Protein AF-A0A7U7CU21-F1 (afdb_monomer_lite)

Foldseek 3Di:
DDPPDPPDDPVNVVVVVVVVVVVVVVVVVLVVQLVVLVVQLVVLQVVLVVLCVVDPDPVSPVVSVVSNVVSVVSNCVSVVVVPDDDPPDCPQWAWDDCVRCVPVVVVQVVVCVVVVHDRDPTDTDHPPDDDDDDDDDD

Radius of gyration: 27.77 Å; chains: 1; bounding box: 58×38×65 Å

Secondary structure (DSSP, 8-state):
----PPP--HHHHHHHHHHHHHHHHHHHHHHHHHHHHHHHHHHHHHHHHHHHHH---HHHHHHHHHHHHHHHHHHHHHHHHHT------GGG-EEE-TTT-HHHHHHHHHHHHHHTPPPPS-EEE-TT-S--------

Sequence (138 aa):
MTNNLPEISSAYQSKLVSAIVSISVFFLIYLILILASLLMIFLLGYGAIKLLSISLNYFTVFGAAGLLSVGVFVFIFLVKFIFKKTHYSTRHLIEVNRSHQPELFAIIDEIVAEIKVKAPQKVFLSPDVNAIKSRRTL

pLDDT: mean 81.57, std 14.95, range [39.34, 97.38]

Structure (mmCIF, N/CA/C/O backbone):
data_AF-A0A7U7CU21-F1
#
_entry.id   AF-A0A7U7CU21-F1
#
loop_
_atom_site.group_PDB
_atom_site.id
_atom_site.type_symbol
_atom_site.label_atom_id
_atom_site.label_alt_id
_atom_site.label_comp_id
_atom_site.label_asym_id
_atom_site.label_entity_id
_atom_site.label_seq_id
_atom_site.pdbx_PDB_ins_code
_atom_site.Cartn_x
_atom_site.Cartn_y
_atom_site.Cartn_z
_atom_site.occupancy
_atom_site.B_iso_or_equiv
_atom_site.auth_seq_id
_atom_site.auth_comp_id
_atom_site.auth_asym_id
_atom_site.auth_atom_id
_atom_site.pdbx_PDB_model_num
ATOM 1 N N . MET A 1 1 ? -36.414 9.824 29.759 1.00 41.94 1 MET A N 1
ATOM 2 C CA . MET A 1 1 ? -35.540 8.657 29.517 1.00 41.94 1 MET A CA 1
ATOM 3 C C . MET A 1 1 ? -34.114 9.132 29.725 1.00 41.94 1 MET A C 1
ATOM 5 O O . MET A 1 1 ? -33.622 9.886 28.898 1.00 41.94 1 MET A O 1
ATOM 9 N N . THR A 1 2 ? -33.513 8.848 30.880 1.00 47.50 2 THR A N 1
ATOM 10 C CA . THR A 1 2 ? -32.144 9.287 31.174 1.00 47.50 2 THR A CA 1
ATOM 11 C C . THR A 1 2 ? -31.175 8.374 30.428 1.00 47.50 2 THR A C 1
ATOM 13 O O . THR A 1 2 ? -31.249 7.150 30.537 1.00 47.50 2 THR A O 1
ATOM 16 N N . ASN A 1 3 ? -30.315 8.967 29.604 1.00 51.41 3 ASN A N 1
ATOM 17 C CA . ASN A 1 3 ? -29.270 8.262 28.871 1.00 51.41 3 ASN A CA 1
ATOM 18 C C . ASN A 1 3 ? -28.194 7.796 29.865 1.00 51.41 3 ASN A C 1
ATOM 20 O O . ASN A 1 3 ? -27.195 8.473 30.062 1.00 51.41 3 ASN A O 1
ATOM 24 N N . ASN A 1 4 ? -28.412 6.646 30.504 1.00 59.12 4 ASN A N 1
ATOM 25 C CA . ASN A 1 4 ? -27.475 6.021 31.444 1.00 59.12 4 ASN A CA 1
ATOM 26 C C . ASN A 1 4 ? -26.389 5.219 30.697 1.00 59.12 4 ASN A C 1
ATOM 28 O O . ASN A 1 4 ? -26.126 4.061 31.018 1.00 59.12 4 ASN A O 1
ATOM 32 N N . LEU A 1 5 ? -25.810 5.797 29.643 1.00 61.88 5 LEU A N 1
ATOM 33 C CA . LEU A 1 5 ? -24.652 5.207 28.977 1.00 61.88 5 LEU A CA 1
ATOM 34 C C . LEU A 1 5 ? -23.403 5.615 29.773 1.00 61.88 5 LEU A C 1
ATOM 36 O O . LEU A 1 5 ? -23.265 6.801 30.073 1.00 61.88 5 LEU A O 1
ATOM 40 N N . PRO A 1 6 ? -22.511 4.675 30.134 1.00 64.50 6 PRO A N 1
ATOM 41 C CA . PRO A 1 6 ? -21.277 5.014 30.832 1.00 64.50 6 PRO A CA 1
ATOM 42 C C . PRO A 1 6 ? -20.472 6.021 30.003 1.00 64.50 6 PRO A C 1
ATOM 44 O O . PRO A 1 6 ? -20.337 5.860 28.787 1.00 64.50 6 PRO A O 1
ATOM 47 N N . GLU A 1 7 ? -19.956 7.066 30.653 1.00 66.81 7 GLU A N 1
ATOM 48 C CA . GLU A 1 7 ? -19.139 8.073 29.981 1.00 66.81 7 GLU A CA 1
ATOM 49 C C . GLU A 1 7 ? -17.925 7.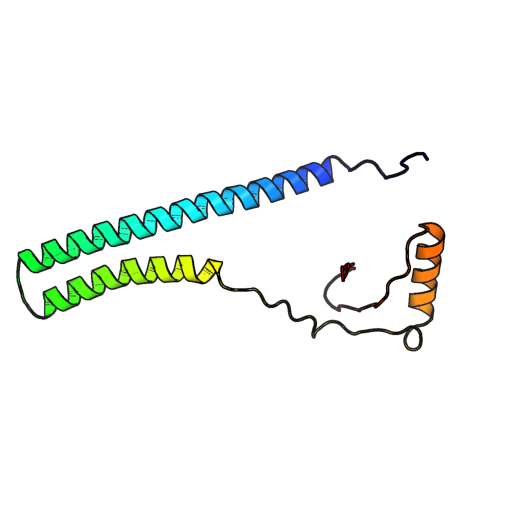413 29.324 1.00 66.81 7 GLU A C 1
ATOM 51 O O . GLU A 1 7 ? -17.213 6.595 29.913 1.00 66.81 7 GLU A O 1
ATOM 56 N N . ILE A 1 8 ? -17.701 7.756 28.059 1.00 68.94 8 ILE A N 1
ATOM 57 C CA . ILE A 1 8 ? -16.594 7.221 27.273 1.00 68.94 8 ILE A CA 1
ATOM 58 C C . ILE A 1 8 ? -15.287 7.700 27.906 1.00 68.94 8 ILE A C 1
ATOM 60 O O . ILE A 1 8 ? -14.941 8.875 27.793 1.00 68.94 8 ILE A O 1
ATOM 64 N N . SER A 1 9 ? -14.561 6.782 28.549 1.00 79.25 9 SER A N 1
ATOM 65 C CA . SER A 1 9 ? -13.258 7.047 29.164 1.00 79.25 9 SER A CA 1
ATOM 66 C C . SER A 1 9 ? -12.331 7.793 28.197 1.00 79.25 9 SER A C 1
ATOM 68 O O . SER A 1 9 ? -12.169 7.400 27.038 1.00 79.25 9 SER A O 1
ATOM 70 N N . SER A 1 10 ? -11.678 8.851 28.677 1.00 75.00 10 SER A N 1
ATOM 71 C CA . SER A 1 10 ? -10.709 9.642 27.904 1.00 75.00 10 SER A CA 1
ATOM 72 C C . SER A 1 10 ? -9.571 8.785 27.332 1.00 75.00 10 SER A C 1
ATOM 74 O O . SER A 1 10 ? -9.096 9.034 26.222 1.00 75.00 10 SER A O 1
ATOM 76 N N . ALA A 1 11 ? -9.194 7.709 28.032 1.00 78.94 11 ALA A N 1
ATOM 77 C CA . ALA A 1 11 ? -8.218 6.734 27.553 1.00 78.94 11 ALA A CA 1
ATOM 78 C C . ALA A 1 11 ? -8.717 5.972 26.312 1.00 78.94 11 ALA A C 1
ATOM 80 O O . ALA A 1 11 ? -7.940 5.715 25.391 1.00 78.94 11 ALA A O 1
ATOM 81 N N . TYR A 1 12 ? -10.012 5.644 26.246 1.00 77.19 12 TYR A N 1
ATOM 82 C CA . TYR A 1 12 ? -10.618 5.011 25.072 1.00 77.19 12 TYR A CA 1
ATOM 83 C C . TYR A 1 12 ? -10.679 5.979 23.883 1.00 77.19 12 TYR A C 1
ATOM 85 O O . TYR A 1 12 ? -10.293 5.612 22.773 1.00 77.19 12 TYR A O 1
ATOM 93 N N . GLN A 1 13 ? -11.083 7.231 24.119 1.00 79.88 13 GLN A N 1
ATOM 94 C CA . GLN A 1 13 ? -11.131 8.263 23.076 1.00 79.88 13 GLN A CA 1
ATOM 95 C C . GLN A 1 13 ? -9.744 8.530 22.472 1.00 79.88 13 GLN A C 1
ATOM 97 O O . GLN A 1 13 ? -9.605 8.583 21.252 1.00 79.88 13 GLN A O 1
ATOM 102 N N . SER A 1 14 ? -8.700 8.607 23.305 1.00 80.06 14 SER A N 1
ATOM 103 C CA . SER A 1 14 ? -7.314 8.777 22.849 1.00 80.06 14 SER A CA 1
ATOM 104 C C . SER A 1 14 ? -6.857 7.635 21.935 1.00 80.06 14 SER A C 1
ATOM 106 O O . SER A 1 14 ? -6.288 7.881 20.868 1.00 80.06 14 SER A O 1
ATOM 108 N N . LYS A 1 15 ? -7.167 6.379 22.291 1.00 85.44 15 LYS A N 1
ATOM 109 C CA . LYS A 1 15 ? -6.855 5.228 21.429 1.00 85.44 15 LYS A CA 1
ATOM 110 C C . LYS A 1 15 ? -7.616 5.272 20.108 1.00 85.44 15 LYS A C 1
ATOM 112 O O . LYS A 1 15 ? -7.034 4.961 19.071 1.00 85.44 15 LYS A O 1
ATOM 117 N N . LEU A 1 16 ? -8.883 5.680 20.133 1.00 86.62 16 LEU A N 1
ATOM 118 C CA . LEU A 1 16 ? -9.705 5.798 18.931 1.00 86.62 16 LEU A CA 1
ATOM 119 C C . LEU A 1 16 ? -9.145 6.859 17.971 1.00 86.62 16 LEU A C 1
ATOM 121 O O . LEU A 1 16 ? -8.972 6.591 16.784 1.00 86.62 16 LEU A O 1
ATOM 125 N N . VAL A 1 17 ? -8.794 8.036 18.497 1.00 89.75 17 VAL A N 1
ATOM 126 C CA . VAL A 1 17 ? -8.172 9.121 17.724 1.00 89.75 17 VAL A CA 1
ATOM 127 C C . VAL A 1 17 ? -6.826 8.676 17.155 1.00 89.75 17 VAL A C 1
ATOM 129 O O . VAL A 1 17 ? -6.582 8.855 15.965 1.00 89.75 17 VAL A O 1
ATOM 132 N N . SER A 1 18 ? -5.980 8.029 17.961 1.00 87.00 18 SER A N 1
ATOM 133 C CA . SER A 1 18 ? -4.686 7.500 17.507 1.00 87.00 18 SER A CA 1
ATOM 134 C C . SER A 1 18 ? -4.839 6.488 16.366 1.00 87.00 18 SER A C 1
ATOM 136 O O . SER A 1 18 ? -4.101 6.539 15.378 1.00 87.00 18 SER A O 1
ATOM 138 N N . ALA A 1 19 ? -5.846 5.614 16.444 1.00 90.94 19 ALA A N 1
ATOM 139 C CA . ALA A 1 19 ? -6.152 4.669 15.376 1.00 90.94 19 ALA A CA 1
ATOM 140 C C . ALA A 1 19 ? -6.589 5.386 14.086 1.00 90.94 19 ALA A C 1
ATOM 142 O O . ALA A 1 19 ? -6.064 5.084 13.016 1.00 90.94 19 ALA A O 1
ATOM 143 N N . ILE A 1 20 ? -7.490 6.370 14.177 1.00 93.00 20 ILE A N 1
ATOM 144 C CA . ILE A 1 20 ? -7.959 7.151 13.018 1.00 93.00 20 ILE A CA 1
ATOM 145 C C . ILE A 1 20 ? -6.806 7.921 12.366 1.00 93.00 20 ILE A C 1
ATOM 147 O O . ILE A 1 20 ? -6.678 7.914 11.140 1.00 93.00 20 ILE A O 1
ATOM 151 N N . VAL A 1 21 ? -5.948 8.556 13.167 1.00 94.31 21 VAL A N 1
ATOM 152 C CA . VAL A 1 21 ? -4.765 9.276 12.676 1.00 94.31 21 VAL A CA 1
ATOM 153 C C . VAL A 1 21 ? -3.819 8.311 11.972 1.00 94.31 21 VAL A C 1
ATOM 155 O O . VAL A 1 21 ? -3.400 8.584 10.852 1.00 94.31 21 VAL A O 1
ATOM 158 N N . SER A 1 22 ? -3.543 7.155 12.576 1.00 92.44 22 SER A N 1
ATOM 159 C CA . SER A 1 22 ? -2.663 6.137 11.992 1.00 92.44 22 SER A CA 1
ATOM 160 C C . SER A 1 22 ? -3.191 5.624 10.649 1.00 92.44 22 SER A C 1
ATOM 162 O O . SER A 1 22 ? -2.438 5.534 9.682 1.00 92.44 22 SER A O 1
ATOM 164 N N . ILE A 1 23 ? -4.498 5.354 10.559 1.00 92.88 23 ILE A N 1
ATOM 165 C CA . ILE A 1 23 ? -5.161 4.947 9.312 1.00 92.88 23 ILE A CA 1
ATOM 166 C C . ILE A 1 23 ? -5.069 6.065 8.264 1.00 92.88 23 ILE A C 1
ATOM 168 O O . ILE A 1 23 ? -4.741 5.808 7.108 1.00 92.88 23 ILE A O 1
ATOM 172 N N . SER A 1 24 ? -5.309 7.314 8.662 1.00 94.12 24 SER A N 1
ATOM 173 C CA . SER A 1 24 ? -5.261 8.470 7.757 1.00 94.12 24 SER A CA 1
ATOM 174 C C . SER A 1 24 ? -3.851 8.711 7.205 1.00 94.12 24 SER A C 1
ATOM 176 O O . SER A 1 24 ? -3.674 8.886 6.000 1.00 94.12 24 SER A O 1
ATOM 178 N N . VAL A 1 25 ? -2.832 8.658 8.068 1.00 95.31 25 VAL A N 1
ATOM 179 C CA . VAL A 1 25 ? -1.418 8.780 7.680 1.00 95.31 25 VAL A CA 1
ATOM 180 C C . VAL A 1 25 ? -1.006 7.635 6.758 1.00 95.31 25 VAL A C 1
ATOM 182 O O . VAL A 1 25 ? -0.317 7.871 5.768 1.00 95.31 25 VAL A O 1
ATOM 185 N N . PHE A 1 26 ? -1.467 6.411 7.027 1.00 92.94 26 PHE A N 1
ATOM 186 C CA . PHE A 1 26 ? -1.224 5.270 6.149 1.00 92.94 26 PHE A CA 1
ATOM 187 C C . PHE A 1 26 ? -1.737 5.529 4.725 1.00 92.94 26 PHE A C 1
ATOM 189 O O . PHE A 1 26 ? -0.986 5.342 3.769 1.00 92.94 26 PHE A O 1
ATOM 196 N N . PHE A 1 27 ? -2.968 6.030 4.570 1.00 92.50 27 PHE A N 1
ATOM 197 C CA . PHE A 1 27 ? -3.510 6.383 3.252 1.00 92.50 27 PHE A CA 1
ATOM 198 C C . PHE A 1 27 ? -2.719 7.499 2.563 1.00 92.50 27 PHE A C 1
ATOM 200 O O . PHE A 1 27 ? -2.489 7.421 1.356 1.00 92.50 27 PHE A O 1
ATOM 207 N N . LEU A 1 28 ? -2.272 8.509 3.313 1.00 95.62 28 LEU A N 1
ATOM 208 C CA . LEU A 1 28 ? -1.464 9.601 2.770 1.00 95.62 28 LEU A CA 1
ATOM 209 C C . LEU A 1 28 ? -0.116 9.097 2.234 1.00 95.62 28 LEU A C 1
ATOM 211 O O . LEU A 1 28 ? 0.238 9.373 1.090 1.00 95.62 28 LEU A O 1
ATOM 215 N N . ILE A 1 29 ? 0.621 8.325 3.038 1.00 95.69 29 ILE A N 1
ATOM 216 C CA . ILE A 1 29 ? 1.901 7.724 2.631 1.00 95.69 29 ILE A CA 1
ATOM 217 C C . ILE A 1 29 ? 1.692 6.814 1.423 1.00 95.69 29 ILE A C 1
ATOM 219 O O . ILE A 1 29 ? 2.478 6.829 0.477 1.00 95.69 29 ILE A O 1
ATOM 223 N N . TYR A 1 30 ? 0.609 6.045 1.426 1.00 94.00 30 TYR A N 1
ATOM 224 C CA . TYR A 1 30 ? 0.281 5.157 0.328 1.00 94.00 30 TYR A CA 1
ATOM 225 C C . TYR A 1 30 ? -0.004 5.918 -0.980 1.00 94.00 30 TYR A C 1
ATOM 227 O O . TYR A 1 30 ? 0.497 5.534 -2.037 1.00 94.00 30 TYR A O 1
ATOM 235 N N . LEU A 1 31 ? -0.726 7.043 -0.922 1.00 94.62 31 LEU A N 1
ATOM 236 C CA . LEU A 1 31 ? -0.922 7.923 -2.077 1.00 94.62 31 LEU A CA 1
ATOM 237 C C . LEU A 1 31 ? 0.416 8.459 -2.610 1.00 94.62 31 LEU A C 1
ATOM 239 O O . LEU A 1 31 ? 0.644 8.452 -3.820 1.00 94.62 31 LEU A O 1
ATOM 243 N N . ILE A 1 32 ? 1.320 8.870 -1.715 1.00 97.19 32 ILE A N 1
ATOM 244 C CA . ILE A 1 32 ? 2.671 9.317 -2.082 1.00 97.19 32 ILE A CA 1
ATOM 245 C C . ILE A 1 32 ? 3.446 8.192 -2.779 1.00 97.19 32 ILE A C 1
ATOM 247 O O . ILE A 1 32 ? 4.080 8.446 -3.800 1.00 97.19 32 ILE A O 1
ATOM 251 N N . LEU A 1 33 ? 3.366 6.949 -2.292 1.00 95.75 33 LEU A N 1
ATOM 252 C CA . LEU A 1 33 ? 4.007 5.791 -2.930 1.00 95.75 33 LEU A CA 1
ATOM 253 C C . LEU A 1 33 ? 3.480 5.544 -4.349 1.00 95.75 33 LEU A C 1
ATOM 255 O O . LEU A 1 33 ? 4.267 5.264 -5.255 1.00 95.75 33 LEU A 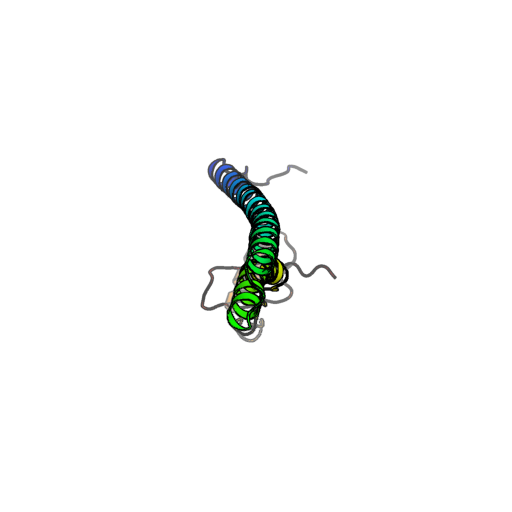O 1
ATOM 259 N N . ILE A 1 34 ? 2.171 5.687 -4.568 1.00 95.31 34 ILE A N 1
ATOM 260 C CA . ILE A 1 34 ? 1.577 5.575 -5.906 1.00 95.31 34 ILE A CA 1
ATOM 261 C C . ILE A 1 34 ? 2.121 6.668 -6.831 1.00 95.31 34 ILE A C 1
ATOM 263 O O . ILE A 1 34 ? 2.611 6.355 -7.917 1.00 95.31 34 ILE A O 1
ATOM 267 N N . LEU A 1 35 ? 2.109 7.929 -6.395 1.00 96.94 35 LEU A N 1
ATOM 268 C CA . LEU A 1 35 ? 2.651 9.043 -7.181 1.00 96.94 35 LEU A CA 1
ATOM 269 C C . LEU A 1 35 ? 4.148 8.864 -7.474 1.00 96.94 35 LEU A C 1
ATOM 271 O O . LEU A 1 35 ? 4.583 9.067 -8.606 1.00 96.94 35 LEU A O 1
ATOM 275 N N . ALA A 1 36 ? 4.923 8.415 -6.486 1.00 97.06 36 ALA A N 1
ATOM 276 C CA . ALA A 1 36 ? 6.341 8.113 -6.646 1.00 97.06 36 ALA A CA 1
ATOM 277 C C . ALA A 1 36 ? 6.574 6.994 -7.670 1.00 97.06 36 ALA A C 1
ATOM 279 O O . ALA A 1 36 ? 7.479 7.100 -8.494 1.00 97.06 36 ALA A O 1
ATOM 280 N N . SER A 1 37 ? 5.739 5.950 -7.679 1.00 96.56 37 SER A N 1
ATOM 281 C CA . SER A 1 37 ? 5.846 4.870 -8.667 1.00 96.56 37 SER A CA 1
ATOM 282 C C . SER A 1 37 ? 5.498 5.322 -10.092 1.00 96.56 37 SER A C 1
ATOM 284 O O . SER A 1 37 ? 6.164 4.909 -11.039 1.00 96.56 37 SER A O 1
ATOM 286 N N . LEU A 1 38 ? 4.530 6.230 -10.261 1.00 96.62 38 LEU A N 1
ATOM 287 C CA . LEU A 1 38 ? 4.229 6.841 -11.561 1.00 96.62 38 LEU A CA 1
ATOM 288 C C . LEU A 1 38 ? 5.398 7.696 -12.061 1.00 96.62 38 LEU A C 1
ATOM 290 O O . LEU A 1 38 ? 5.806 7.582 -13.217 1.00 96.62 38 LEU A O 1
ATOM 294 N N . LEU A 1 39 ? 5.977 8.509 -11.176 1.00 97.38 39 LEU A N 1
ATOM 295 C CA . LEU A 1 39 ? 7.170 9.299 -11.475 1.00 97.38 39 LEU A CA 1
ATOM 296 C C . LEU A 1 39 ? 8.367 8.399 -11.820 1.00 97.38 39 LEU A C 1
ATOM 298 O O . LEU A 1 39 ? 9.110 8.691 -12.754 1.00 97.38 39 LEU A O 1
ATOM 302 N N . MET A 1 40 ? 8.518 7.268 -11.131 1.00 96.69 40 MET A N 1
ATOM 303 C CA . MET A 1 40 ? 9.534 6.265 -11.437 1.00 96.69 40 MET A CA 1
ATOM 304 C C . MET A 1 40 ? 9.333 5.664 -12.833 1.00 96.69 40 MET A C 1
ATOM 306 O O . MET A 1 40 ? 10.290 5.607 -13.598 1.00 96.69 40 MET A O 1
ATOM 310 N N . ILE A 1 41 ? 8.108 5.277 -13.212 1.00 96.62 41 ILE A N 1
ATOM 311 C CA . ILE A 1 41 ? 7.807 4.801 -14.575 1.00 96.62 41 ILE A CA 1
ATOM 312 C C . ILE A 1 41 ? 8.190 5.855 -15.613 1.00 96.62 41 ILE A C 1
ATOM 314 O O . ILE A 1 41 ? 8.816 5.522 -16.618 1.00 96.62 41 ILE A O 1
ATOM 318 N N . PHE A 1 42 ? 7.855 7.122 -15.364 1.00 96.31 42 PHE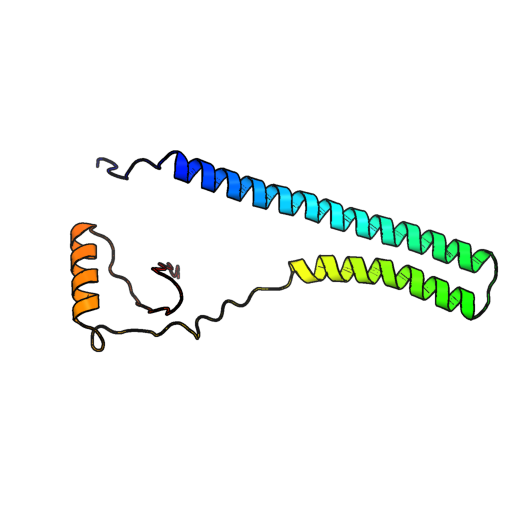 A N 1
ATOM 319 C CA . PHE A 1 42 ? 8.192 8.216 -16.268 1.00 96.31 42 PHE A CA 1
ATOM 320 C C . PHE A 1 42 ? 9.711 8.393 -16.425 1.00 96.31 42 PHE A C 1
ATOM 322 O O . PHE A 1 42 ? 10.212 8.438 -17.548 1.00 96.31 42 PHE A O 1
ATOM 329 N N . LEU A 1 43 ? 10.459 8.428 -15.316 1.00 96.69 43 LEU A N 1
ATOM 330 C CA . LEU A 1 43 ? 11.921 8.560 -15.325 1.00 96.69 43 LEU A CA 1
ATOM 331 C C . LEU A 1 43 ? 12.608 7.374 -16.011 1.00 96.69 43 LEU A C 1
ATOM 333 O O . LEU A 1 43 ? 13.511 7.571 -16.824 1.00 96.69 43 LEU A O 1
ATOM 337 N N . LEU A 1 44 ? 12.175 6.149 -15.706 1.00 95.88 44 LEU A N 1
ATOM 338 C CA . LEU A 1 44 ? 12.721 4.936 -16.312 1.00 95.88 44 LEU A CA 1
ATOM 339 C C . LEU A 1 44 ? 12.359 4.842 -17.797 1.00 95.88 44 LEU A C 1
ATOM 341 O O . LEU A 1 44 ? 13.206 4.455 -18.595 1.00 95.88 44 LEU A O 1
ATOM 345 N N . GLY A 1 45 ? 11.153 5.259 -18.188 1.00 94.50 45 GLY A N 1
ATOM 346 C CA . GLY A 1 45 ? 10.739 5.364 -19.587 1.00 94.50 45 GLY A CA 1
ATOM 347 C C . GLY A 1 45 ? 11.566 6.386 -20.365 1.00 94.50 45 GLY A C 1
ATOM 348 O O . GLY A 1 45 ? 12.069 6.081 -21.446 1.00 94.50 45 GLY A O 1
ATOM 349 N N . TYR A 1 46 ? 11.791 7.569 -19.792 1.00 94.81 46 TYR A N 1
ATOM 350 C CA . TYR A 1 46 ? 12.668 8.578 -20.386 1.00 94.81 46 TYR A CA 1
ATOM 351 C C . TYR A 1 46 ? 14.112 8.069 -20.524 1.00 94.81 46 TYR A C 1
ATOM 353 O O . TYR A 1 46 ? 14.719 8.202 -21.589 1.00 94.81 46 TYR A O 1
ATOM 361 N N . GLY A 1 47 ? 14.646 7.425 -19.480 1.00 93.31 47 GLY A N 1
ATOM 362 C CA . GLY A 1 47 ? 15.966 6.793 -19.502 1.00 93.31 47 GLY A CA 1
ATOM 363 C C . GLY A 1 47 ? 16.078 5.689 -20.556 1.00 93.31 47 GLY A C 1
ATOM 364 O O . GLY A 1 47 ? 17.068 5.637 -21.281 1.00 93.31 47 GLY A O 1
ATOM 365 N N . ALA A 1 48 ? 15.044 4.859 -20.698 1.00 92.94 48 ALA A N 1
ATOM 366 C CA . ALA A 1 48 ? 14.963 3.798 -21.698 1.00 92.94 48 ALA A CA 1
ATOM 367 C C . ALA A 1 48 ? 14.994 4.353 -23.133 1.00 92.94 48 ALA A C 1
ATOM 369 O O . ALA A 1 48 ? 15.752 3.854 -23.963 1.00 92.94 48 ALA A O 1
ATOM 370 N N . ILE A 1 49 ? 14.241 5.423 -23.417 1.00 92.00 49 ILE A N 1
ATOM 371 C CA . ILE A 1 49 ? 14.261 6.091 -24.730 1.00 92.00 49 ILE A CA 1
ATOM 372 C C . ILE A 1 49 ? 15.651 6.674 -25.009 1.00 92.00 49 ILE A C 1
ATOM 374 O O . ILE A 1 49 ? 16.217 6.433 -26.072 1.00 92.00 49 ILE A O 1
ATOM 378 N N . LYS A 1 50 ? 16.241 7.382 -24.036 1.00 92.00 50 LYS A N 1
ATOM 379 C CA . LYS A 1 50 ? 17.615 7.909 -24.129 1.00 92.00 50 LYS A CA 1
ATOM 380 C C . LYS A 1 50 ? 18.641 6.811 -24.415 1.00 92.00 50 LYS A C 1
ATOM 382 O O . LYS A 1 50 ? 19.562 7.041 -25.194 1.00 92.00 50 LYS A O 1
ATOM 387 N N . LEU A 1 51 ? 18.483 5.638 -23.803 1.00 89.62 51 LEU A N 1
ATOM 388 C CA . LEU A 1 51 ? 19.361 4.487 -24.007 1.00 89.62 51 LEU A CA 1
ATOM 389 C C . LEU A 1 51 ? 19.277 3.962 -25.451 1.00 89.62 51 LEU A C 1
ATOM 391 O O . LEU A 1 51 ? 20.310 3.700 -26.066 1.00 89.62 51 LEU A O 1
ATOM 395 N N . LEU A 1 52 ? 18.062 3.868 -26.004 1.00 89.81 52 LEU A N 1
ATOM 396 C CA . LEU A 1 52 ? 17.832 3.468 -27.398 1.00 89.81 52 LEU A CA 1
ATOM 397 C C . LEU A 1 52 ? 18.405 4.476 -28.399 1.00 89.81 52 LEU A C 1
ATOM 399 O O . LEU A 1 52 ? 18.923 4.069 -29.436 1.00 89.81 52 LEU A O 1
ATOM 403 N N . SER A 1 53 ? 18.352 5.774 -28.085 1.00 86.50 53 SER A N 1
ATOM 404 C CA . SER A 1 53 ? 18.885 6.823 -28.961 1.00 86.50 53 SER A CA 1
ATOM 405 C C . SER A 1 53 ? 20.416 6.823 -29.074 1.00 86.50 53 SER A C 1
ATOM 407 O O . SER A 1 53 ? 20.936 7.384 -30.033 1.00 86.50 53 SER A O 1
ATOM 409 N N . ILE A 1 54 ? 21.149 6.234 -28.118 1.00 85.75 54 ILE A N 1
ATOM 410 C CA . ILE A 1 54 ? 22.625 6.183 -28.145 1.00 85.75 54 ILE A CA 1
ATOM 411 C C . ILE A 1 54 ? 23.121 5.050 -29.046 1.00 85.75 54 ILE A C 1
ATOM 413 O O . ILE A 1 54 ? 24.041 5.242 -29.837 1.00 85.75 54 ILE A O 1
ATOM 417 N N . SER A 1 55 ? 22.541 3.856 -28.918 1.00 79.38 55 SER A N 1
ATOM 418 C CA . SER A 1 55 ? 22.870 2.727 -29.789 1.00 79.38 55 SER A CA 1
ATOM 419 C C . SER A 1 55 ? 21.709 1.741 -29.857 1.00 79.38 55 SER A C 1
ATOM 421 O O . SER A 1 55 ? 21.127 1.365 -28.837 1.00 79.38 55 SER A O 1
ATOM 423 N N . LEU A 1 56 ? 21.391 1.303 -31.073 1.00 83.75 56 LEU A N 1
ATOM 424 C CA . LEU A 1 56 ? 20.287 0.393 -31.360 1.00 83.75 56 LEU A CA 1
ATOM 425 C C . LEU A 1 56 ? 20.844 -1.025 -31.544 1.00 83.75 56 LEU A C 1
ATOM 427 O O . LEU A 1 56 ? 21.092 -1.482 -32.653 1.00 83.75 56 LEU A O 1
ATOM 431 N N . ASN A 1 57 ? 21.083 -1.693 -30.415 1.00 88.62 57 ASN A N 1
ATOM 432 C CA . ASN A 1 57 ? 21.581 -3.062 -30.320 1.00 88.62 57 ASN A CA 1
ATOM 433 C C . ASN A 1 57 ? 20.561 -3.933 -29.574 1.00 88.62 57 ASN A C 1
ATOM 435 O O . ASN A 1 57 ? 19.792 -3.448 -28.745 1.00 88.62 57 ASN A O 1
ATOM 439 N N . TYR A 1 58 ? 20.597 -5.250 -29.791 1.00 89.50 58 TYR A N 1
ATOM 440 C CA . TYR A 1 58 ? 19.722 -6.186 -29.069 1.00 89.50 58 TYR A CA 1
ATOM 441 C C . TYR A 1 58 ? 19.823 -6.032 -27.541 1.00 89.50 58 TYR A C 1
ATOM 443 O O . TYR A 1 58 ? 18.808 -6.037 -26.845 1.00 89.50 58 TYR A O 1
ATOM 451 N N . PHE A 1 59 ? 21.034 -5.815 -27.020 1.00 88.81 59 PHE A N 1
ATOM 452 C CA . PHE A 1 59 ? 21.263 -5.604 -25.590 1.00 88.81 59 PHE A CA 1
ATOM 453 C C . PHE A 1 59 ? 20.657 -4.299 -25.059 1.00 88.81 59 PHE A C 1
ATOM 455 O O . PHE A 1 59 ? 20.136 -4.293 -23.946 1.00 88.81 59 PHE A O 1
ATOM 462 N N . THR A 1 60 ? 20.684 -3.205 -25.829 1.00 89.94 60 THR A N 1
ATOM 463 C CA . THR A 1 60 ? 20.091 -1.932 -25.388 1.00 89.94 60 THR A CA 1
ATOM 464 C C . THR A 1 60 ? 18.571 -1.985 -25.417 1.00 89.94 60 THR A C 1
ATOM 466 O O . THR A 1 60 ? 17.940 -1.490 -24.487 1.00 89.94 60 THR A O 1
ATOM 469 N N . VAL A 1 61 ? 17.971 -2.663 -26.399 1.00 91.31 61 VAL A N 1
ATOM 470 C CA . VAL A 1 61 ? 16.520 -2.914 -26.422 1.00 91.31 61 VAL A CA 1
ATOM 471 C C . VAL A 1 61 ? 16.090 -3.755 -25.221 1.00 91.31 61 VAL A C 1
ATOM 473 O O . VAL A 1 61 ? 15.137 -3.398 -24.528 1.00 91.31 61 VAL A O 1
ATOM 476 N N . PHE A 1 62 ? 16.820 -4.832 -24.925 1.00 93.62 62 PHE A N 1
ATOM 477 C CA . PHE A 1 62 ? 16.537 -5.672 -23.763 1.00 93.62 62 PHE A CA 1
ATOM 478 C C . PHE A 1 62 ? 16.701 -4.904 -22.442 1.00 93.62 62 PHE A C 1
ATOM 480 O O . PHE A 1 62 ? 15.832 -4.972 -21.574 1.00 93.62 62 PHE A O 1
ATOM 487 N N . GLY A 1 63 ? 17.771 -4.114 -22.310 1.00 91.88 63 GLY A N 1
ATOM 488 C CA . GLY A 1 63 ? 18.011 -3.270 -21.140 1.00 91.88 63 GLY A CA 1
ATOM 489 C C . GLY A 1 63 ? 16.919 -2.219 -20.936 1.00 91.88 63 GLY A C 1
ATOM 490 O O . GLY A 1 63 ? 16.423 -2.056 -19.825 1.00 91.88 63 GLY A O 1
ATOM 491 N N . ALA A 1 64 ? 16.483 -1.555 -22.006 1.00 92.69 64 ALA A N 1
ATOM 492 C CA . ALA A 1 64 ? 15.400 -0.577 -21.970 1.00 92.69 64 ALA A CA 1
ATOM 493 C C . ALA A 1 64 ? 14.050 -1.202 -21.591 1.00 92.69 64 ALA A C 1
ATOM 495 O O . ALA A 1 64 ? 13.328 -0.649 -20.759 1.00 92.69 64 ALA A O 1
ATOM 496 N N . ALA A 1 65 ? 13.728 -2.373 -22.150 1.00 94.12 65 ALA A N 1
ATOM 497 C CA . ALA A 1 65 ? 12.525 -3.120 -21.796 1.00 94.12 65 ALA A CA 1
ATOM 498 C C . ALA A 1 65 ? 12.547 -3.557 -20.323 1.00 94.12 65 ALA A C 1
ATOM 500 O O . ALA A 1 65 ? 11.557 -3.378 -19.613 1.00 94.12 65 ALA A O 1
ATOM 501 N N . GLY A 1 66 ? 13.688 -4.060 -19.839 1.00 94.00 66 GLY A N 1
ATOM 502 C CA . GLY A 1 66 ? 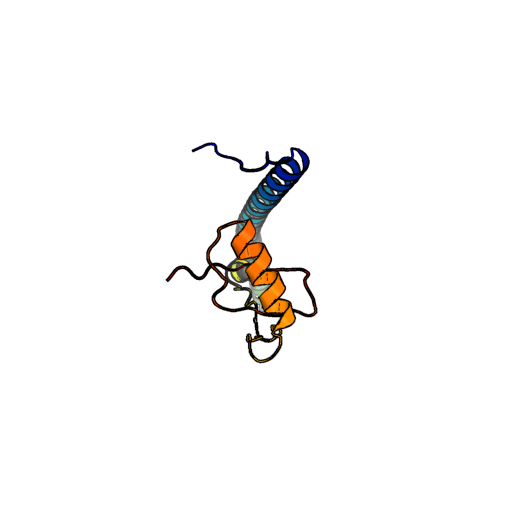13.882 -4.397 -18.430 1.00 94.00 66 GLY A CA 1
ATOM 503 C C . GLY A 1 66 ? 13.702 -3.184 -17.516 1.00 94.00 66 GLY A C 1
ATOM 504 O O . GLY A 1 66 ? 12.983 -3.263 -16.521 1.00 94.00 66 GLY A O 1
ATOM 505 N N . LEU A 1 67 ? 14.280 -2.041 -17.892 1.00 93.44 67 LEU A N 1
ATOM 506 C CA . LEU A 1 67 ? 14.199 -0.801 -17.123 1.00 93.44 67 LEU A CA 1
ATOM 507 C C . LEU A 1 67 ? 12.752 -0.301 -16.991 1.00 93.44 67 LEU A C 1
ATOM 509 O O . LEU A 1 67 ? 12.303 -0.001 -15.885 1.00 93.44 67 LEU A O 1
ATOM 513 N N . LEU A 1 68 ? 11.993 -0.280 -18.090 1.00 94.69 68 LEU A N 1
ATOM 514 C CA . LEU A 1 68 ? 10.567 0.066 -18.062 1.00 94.69 68 LEU A CA 1
ATOM 515 C C . LEU A 1 68 ? 9.747 -0.945 -17.254 1.00 94.69 68 LEU A C 1
ATOM 517 O O . LEU A 1 68 ? 8.881 -0.557 -16.466 1.00 94.69 68 LEU A O 1
ATOM 521 N N . SER A 1 69 ? 10.044 -2.237 -17.415 1.00 95.69 69 SER A N 1
ATOM 522 C CA . SER A 1 69 ? 9.344 -3.313 -16.718 1.00 95.69 69 SER A CA 1
ATOM 523 C C . SER A 1 69 ? 9.444 -3.170 -15.202 1.00 95.69 69 SER A C 1
ATOM 525 O O . SER A 1 69 ? 8.455 -3.419 -14.521 1.00 95.69 69 SER A O 1
ATOM 527 N N . VAL A 1 70 ? 10.589 -2.741 -14.655 1.00 95.81 70 VAL A N 1
ATOM 528 C CA . VAL A 1 70 ? 10.752 -2.541 -13.203 1.00 95.81 70 VAL A CA 1
ATOM 529 C C . VAL A 1 70 ? 9.748 -1.517 -12.669 1.00 95.81 70 VAL A C 1
ATOM 531 O O . VAL A 1 70 ? 9.036 -1.808 -11.708 1.00 95.81 70 VAL A O 1
ATOM 534 N N . GLY A 1 71 ? 9.639 -0.348 -13.307 1.00 94.75 71 GLY A N 1
ATOM 535 C CA . GLY A 1 71 ? 8.700 0.693 -12.874 1.00 94.75 71 GLY A CA 1
ATOM 536 C C . GLY A 1 71 ? 7.248 0.216 -12.931 1.00 94.75 71 GLY A C 1
ATOM 537 O O . GLY A 1 71 ? 6.492 0.377 -11.971 1.00 94.75 71 GLY A O 1
ATOM 538 N N . VAL A 1 72 ? 6.873 -0.435 -14.036 1.00 95.75 72 VAL A N 1
ATOM 539 C CA . VAL A 1 72 ? 5.522 -0.983 -14.222 1.00 95.75 72 VAL A CA 1
ATOM 540 C C . VAL A 1 72 ? 5.216 -2.058 -13.177 1.00 95.75 72 VAL A C 1
ATOM 542 O O . VAL A 1 72 ? 4.124 -2.072 -12.610 1.00 95.75 72 VAL A O 1
ATOM 545 N N . PHE A 1 73 ? 6.179 -2.929 -12.871 1.00 96.06 73 PHE A N 1
ATOM 546 C CA . PHE A 1 73 ? 6.005 -3.998 -11.891 1.00 96.06 73 PHE A CA 1
ATOM 547 C C . PHE A 1 73 ? 5.772 -3.448 -10.480 1.00 96.06 73 PHE A C 1
ATOM 549 O O . PHE A 1 73 ? 4.872 -3.919 -9.782 1.00 96.06 73 PHE A O 1
ATOM 556 N N . VAL A 1 74 ? 6.522 -2.414 -10.081 1.00 94.94 74 VAL A N 1
ATOM 557 C CA . VAL A 1 74 ? 6.331 -1.724 -8.794 1.00 94.94 74 VAL A CA 1
ATOM 558 C C . VAL A 1 74 ? 4.932 -1.109 -8.707 1.00 94.94 74 VAL A C 1
ATOM 560 O O . VAL A 1 74 ? 4.232 -1.324 -7.716 1.00 94.94 74 VAL A O 1
ATOM 563 N N . PHE A 1 75 ? 4.482 -0.404 -9.749 1.00 95.38 75 PHE A N 1
ATOM 564 C CA . PHE A 1 75 ? 3.142 0.192 -9.781 1.00 95.38 75 PHE A CA 1
ATOM 565 C C . PHE A 1 75 ? 2.034 -0.864 -9.688 1.00 95.38 75 PHE A C 1
ATOM 567 O O . PHE A 1 75 ? 1.130 -0.743 -8.860 1.00 95.38 75 PHE A O 1
ATOM 574 N N . ILE A 1 76 ? 2.126 -1.937 -10.482 1.00 94.69 76 ILE A N 1
ATOM 575 C CA . ILE A 1 76 ? 1.165 -3.045 -10.429 1.00 94.69 76 ILE A CA 1
ATOM 576 C C . ILE A 1 76 ? 1.142 -3.664 -9.033 1.00 94.69 76 ILE A C 1
ATOM 578 O O . ILE A 1 76 ? 0.063 -3.947 -8.521 1.00 94.69 76 ILE A O 1
ATOM 582 N N . PHE A 1 77 ? 2.300 -3.872 -8.403 1.00 91.62 77 PHE A N 1
ATOM 583 C CA . PHE A 1 77 ? 2.372 -4.452 -7.065 1.00 91.62 77 PHE A CA 1
ATOM 584 C C . PHE A 1 77 ? 1.683 -3.571 -6.019 1.00 91.62 77 PHE A C 1
ATOM 586 O O . PHE A 1 77 ? 0.900 -4.087 -5.216 1.00 91.62 77 PHE A 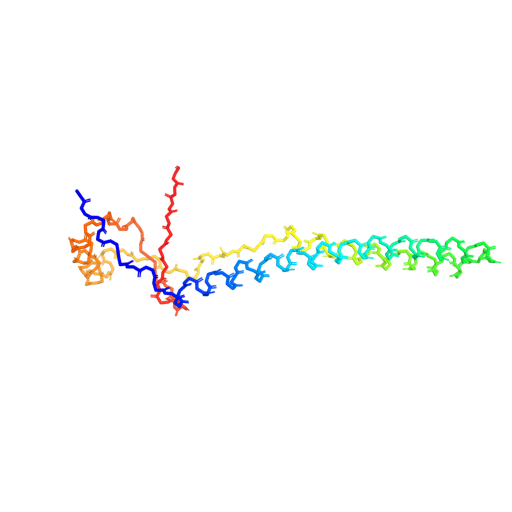O 1
ATOM 593 N N . LEU A 1 78 ? 1.909 -2.253 -6.069 1.00 92.62 78 LEU A N 1
ATOM 594 C CA . LEU A 1 78 ? 1.229 -1.303 -5.193 1.00 92.62 78 LEU A CA 1
ATOM 595 C C . LEU A 1 78 ? -0.286 -1.370 -5.409 1.00 92.62 78 LEU A C 1
ATOM 597 O O . LEU A 1 78 ? -1.013 -1.675 -4.465 1.00 92.62 78 LEU A O 1
ATOM 601 N N . VAL A 1 79 ? -0.764 -1.178 -6.640 1.00 90.38 79 VAL A N 1
ATOM 602 C CA . VAL A 1 79 ? -2.203 -1.133 -6.954 1.00 90.38 79 VAL A CA 1
ATOM 603 C C . VAL A 1 79 ? -2.899 -2.462 -6.644 1.00 90.38 79 VAL A C 1
ATOM 605 O O . VAL A 1 79 ? -3.978 -2.484 -6.050 1.00 90.38 79 VAL A O 1
ATOM 608 N N . LYS A 1 80 ? -2.274 -3.594 -6.985 1.00 86.88 80 LYS A N 1
ATOM 609 C CA . LYS A 1 80 ? -2.810 -4.940 -6.725 1.00 86.88 80 LYS A CA 1
ATOM 610 C C . LYS A 1 80 ? -3.029 -5.199 -5.234 1.00 86.88 80 LYS A C 1
ATOM 612 O O . LYS A 1 80 ? -3.947 -5.942 -4.884 1.00 86.88 80 LYS A O 1
ATOM 617 N N . PHE A 1 81 ? -2.222 -4.597 -4.359 1.00 77.62 81 PHE A N 1
ATOM 618 C CA . PHE A 1 81 ? -2.366 -4.745 -2.912 1.00 77.62 81 PHE A CA 1
ATOM 619 C C . PHE A 1 81 ? -3.676 -4.132 -2.384 1.00 77.62 81 PHE A C 1
ATOM 621 O O . PHE A 1 81 ? -4.290 -4.719 -1.498 1.00 77.62 81 PHE A O 1
ATOM 628 N N . ILE A 1 82 ? -4.161 -3.031 -2.977 1.00 81.50 82 ILE A N 1
ATOM 629 C CA . ILE A 1 82 ? -5.427 -2.375 -2.582 1.00 81.50 82 ILE A CA 1
ATOM 630 C C . ILE A 1 82 ? -6.619 -3.310 -2.784 1.00 81.50 82 ILE A C 1
ATOM 632 O O . ILE A 1 82 ? -7.522 -3.390 -1.955 1.00 81.50 82 ILE A O 1
ATOM 636 N N . PHE A 1 83 ? -6.629 -4.031 -3.904 1.00 76.81 83 PHE A N 1
ATOM 637 C CA . PHE A 1 83 ? -7.763 -4.862 -4.300 1.00 76.81 83 PHE A CA 1
ATOM 638 C C . PHE A 1 83 ? -7.750 -6.255 -3.664 1.00 76.81 83 PHE A C 1
ATOM 640 O O . PHE A 1 83 ? -8.683 -7.038 -3.873 1.00 76.81 83 PHE A O 1
ATOM 647 N N . LYS A 1 84 ? -6.720 -6.593 -2.877 1.00 72.81 84 LYS A N 1
ATOM 648 C CA . LYS A 1 84 ? -6.653 -7.885 -2.197 1.00 72.81 84 LYS A CA 1
ATOM 649 C C . LYS A 1 84 ? -7.634 -7.896 -1.026 1.00 72.81 84 LYS A C 1
ATOM 651 O O . LYS A 1 84 ? -7.354 -7.396 0.058 1.00 72.81 84 LYS A O 1
ATOM 656 N N . LYS A 1 85 ? -8.793 -8.519 -1.235 1.00 56.34 85 LYS A N 1
ATOM 657 C CA . LYS A 1 85 ? -9.756 -8.779 -0.161 1.00 56.34 85 LYS A CA 1
ATOM 658 C C . LYS A 1 85 ? -9.163 -9.782 0.832 1.00 56.34 85 LYS A C 1
ATOM 660 O O . LYS A 1 85 ? -8.834 -10.909 0.459 1.00 56.34 85 LYS A O 1
ATOM 665 N N . THR A 1 86 ? -9.070 -9.398 2.102 1.00 57.69 86 THR A N 1
ATOM 666 C CA . THR A 1 86 ? -8.818 -10.346 3.193 1.00 57.69 86 THR A CA 1
ATOM 667 C C . THR A 1 86 ? -10.084 -11.166 3.417 1.00 57.69 86 THR A C 1
ATOM 669 O O . THR A 1 86 ? -11.074 -10.668 3.950 1.00 57.69 86 THR A O 1
ATOM 672 N N . HIS A 1 87 ? -10.071 -12.430 2.998 1.00 51.75 87 HIS A N 1
ATOM 673 C CA . HIS A 1 87 ? -11.110 -13.383 3.372 1.00 51.75 87 HIS A CA 1
ATOM 674 C C . HIS A 1 87 ? -10.879 -13.821 4.822 1.00 51.75 87 HIS A C 1
ATOM 676 O O . HIS A 1 87 ? -10.081 -14.718 5.084 1.00 51.75 87 HIS A O 1
ATOM 682 N N . TYR A 1 88 ? -11.586 -13.206 5.772 1.00 52.81 88 TYR A N 1
ATOM 683 C CA . TYR A 1 88 ? -11.735 -13.791 7.103 1.00 52.81 88 TYR A CA 1
ATOM 684 C C . TYR A 1 88 ? -12.656 -15.009 6.990 1.00 52.81 88 TYR A C 1
ATOM 686 O O . TYR A 1 88 ? -13.867 -14.882 6.816 1.00 52.81 88 TYR A O 1
ATOM 694 N N . SER A 1 89 ? -12.071 -16.205 7.036 1.00 47.19 89 SER A N 1
ATOM 695 C CA . SER A 1 89 ? -12.829 -17.454 7.084 1.00 47.19 89 SER A CA 1
ATOM 696 C C . SER A 1 89 ? -13.277 -17.708 8.519 1.00 47.19 89 SER A C 1
ATOM 698 O O . SER A 1 89 ? -12.454 -17.993 9.384 1.00 47.19 89 SER A O 1
ATOM 700 N N . THR A 1 90 ? -14.583 -17.659 8.775 1.00 57.50 90 THR A N 1
ATOM 701 C CA . THR A 1 90 ? -15.200 -18.017 10.065 1.00 57.50 90 THR A CA 1
ATOM 702 C C . THR A 1 90 ? -15.187 -19.525 10.344 1.00 57.50 90 THR A C 1
ATOM 704 O O . THR A 1 90 ? -15.834 -19.967 11.283 1.00 57.50 90 THR A O 1
ATOM 707 N N . ARG A 1 91 ? -14.476 -20.344 9.550 1.00 57.22 91 ARG A N 1
ATOM 708 C CA . ARG A 1 91 ? -14.433 -21.813 9.719 1.00 57.22 91 ARG A CA 1
ATOM 709 C C . ARG A 1 91 ? -13.874 -22.285 11.063 1.00 57.22 91 ARG A C 1
ATOM 711 O O . ARG A 1 91 ? -14.125 -23.422 11.428 1.00 57.22 91 ARG A O 1
ATOM 718 N N . HIS A 1 92 ? -13.114 -21.449 11.763 1.00 63.84 92 HIS A N 1
ATOM 719 C CA . HIS A 1 92 ? -12.555 -21.761 13.082 1.00 63.84 92 HIS A CA 1
ATOM 720 C C . HIS A 1 92 ? -13.537 -21.477 14.232 1.00 63.84 92 HIS A C 1
ATOM 722 O O . HIS A 1 92 ? -13.219 -21.742 15.387 1.00 63.84 92 HIS A O 1
ATOM 728 N N . LEU A 1 93 ? -14.718 -20.930 13.930 1.00 68.81 93 LEU A N 1
ATOM 729 C CA . LEU A 1 93 ? -15.757 -20.662 14.913 1.00 68.81 93 LEU A CA 1
ATOM 730 C C . LEU A 1 93 ? -16.656 -21.889 15.069 1.00 68.81 93 LEU A C 1
ATOM 732 O O . LEU A 1 93 ? -17.261 -22.351 14.101 1.00 68.81 93 LEU A O 1
ATOM 736 N N . ILE A 1 94 ? -16.774 -22.390 16.295 1.00 76.19 94 ILE A N 1
ATOM 737 C CA . ILE A 1 94 ? -17.667 -23.498 16.635 1.00 76.19 94 ILE A CA 1
ATOM 738 C C . ILE A 1 94 ? -19.035 -22.901 16.964 1.00 76.19 94 ILE A C 1
ATOM 740 O O . ILE A 1 94 ? -19.166 -22.146 17.925 1.00 76.19 94 ILE A O 1
ATOM 744 N N . GLU A 1 95 ? -20.056 -23.198 16.158 1.00 80.69 95 GLU A N 1
ATOM 745 C CA . GLU A 1 95 ? -21.437 -22.804 16.467 1.00 80.69 95 GLU A CA 1
ATOM 746 C C . GLU A 1 95 ? -21.953 -23.641 17.642 1.00 80.69 95 GLU A C 1
ATOM 748 O O . GLU A 1 95 ? -21.897 -24.870 17.604 1.00 80.69 95 GLU A O 1
ATOM 753 N N . VAL A 1 96 ? -22.458 -22.978 18.685 1.00 83.12 96 VAL A N 1
ATOM 754 C CA . VAL A 1 96 ? -22.983 -23.639 19.884 1.00 83.12 96 VAL A CA 1
ATOM 755 C C . VAL A 1 96 ? -24.462 -23.327 20.035 1.00 83.12 96 VAL A C 1
ATOM 757 O O . VAL A 1 96 ? -24.896 -22.184 19.894 1.00 83.12 96 VAL A O 1
ATOM 760 N N . ASN A 1 97 ? -25.242 -24.359 20.353 1.00 84.38 97 ASN A N 1
ATOM 761 C CA . ASN A 1 97 ? -26.679 -24.251 20.584 1.00 84.38 97 ASN A CA 1
ATOM 762 C C . ASN A 1 97 ? -27.025 -24.453 22.062 1.00 84.38 97 ASN A C 1
ATOM 764 O O . ASN A 1 97 ? -26.293 -25.117 22.795 1.00 84.38 97 ASN A O 1
ATOM 768 N N . ARG A 1 98 ? -28.207 -23.968 22.464 1.00 81.88 98 ARG A N 1
ATOM 769 C CA . ARG A 1 98 ? -28.766 -24.142 23.819 1.00 81.88 98 ARG A CA 1
ATOM 770 C C . ARG A 1 98 ? -28.785 -25.597 24.292 1.00 81.88 98 ARG A C 1
ATOM 772 O O . ARG A 1 98 ? -28.593 -25.852 25.471 1.00 81.88 98 ARG A O 1
ATOM 779 N N . SER A 1 99 ? -28.980 -26.542 23.369 1.00 81.75 99 SER A N 1
ATOM 780 C CA . SER A 1 99 ? -28.966 -27.979 23.666 1.00 81.75 99 SER A CA 1
ATOM 781 C C . SER A 1 99 ? -27.579 -28.522 24.013 1.00 81.75 99 SER A C 1
ATOM 783 O O . SER A 1 99 ? -27.483 -29.514 24.721 1.00 81.75 99 SER A O 1
ATOM 785 N N . HIS A 1 100 ? -26.515 -27.904 23.496 1.00 82.88 100 HIS A N 1
ATOM 786 C CA . HIS A 1 100 ? -25.142 -28.367 23.696 1.00 82.88 100 HIS A CA 1
ATOM 787 C C . HIS A 1 100 ? -24.526 -27.778 24.970 1.00 82.88 100 HIS A C 1
ATOM 789 O O . HIS A 1 100 ? -23.699 -28.431 25.596 1.00 82.88 100 HIS A O 1
ATOM 795 N N . GLN A 1 101 ? -24.915 -26.557 25.356 1.00 83.44 101 GLN A N 1
ATOM 796 C CA . GLN A 1 101 ? -24.337 -25.850 26.505 1.00 83.44 101 GLN A CA 1
ATOM 797 C C . GLN A 1 101 ? -25.395 -24.997 27.234 1.00 83.44 101 GLN A C 1
ATOM 799 O O . GLN A 1 101 ? -25.430 -23.777 27.080 1.00 83.44 101 GLN A O 1
ATOM 804 N N . PRO A 1 102 ? -26.287 -25.618 28.024 1.00 85.94 102 PRO A N 1
ATOM 805 C CA . PRO A 1 102 ? -27.399 -24.916 28.667 1.00 85.94 102 PRO A CA 1
ATOM 806 C C . PRO A 1 102 ? -26.942 -23.870 29.698 1.00 85.94 102 PRO A C 1
ATOM 808 O O . PRO A 1 102 ? -27.517 -22.787 29.752 1.00 85.94 102 PRO A O 1
ATOM 811 N N . GLU A 1 103 ? -25.876 -24.144 30.457 1.00 85.06 103 GLU A N 1
ATOM 812 C CA . GLU A 1 103 ? -25.347 -23.224 31.480 1.00 85.06 103 GLU A CA 1
ATOM 813 C C . GLU A 1 103 ? -24.810 -21.918 30.880 1.00 85.06 103 GLU A C 1
ATOM 815 O O . GLU A 1 103 ? -25.091 -20.835 31.388 1.00 85.06 103 GLU A O 1
ATOM 820 N N . LEU A 1 104 ? -24.104 -21.997 29.745 1.00 85.69 104 LEU A N 1
ATOM 821 C CA . LEU A 1 104 ? -23.607 -20.813 29.039 1.00 85.69 104 LEU A CA 1
ATOM 822 C C . LEU A 1 104 ? -24.762 -19.908 28.600 1.00 85.69 104 LEU A C 1
ATOM 824 O O . LEU A 1 104 ? -24.694 -18.688 28.739 1.00 85.69 104 LEU A O 1
ATOM 828 N N . PHE A 1 105 ? -25.829 -20.505 28.067 1.00 89.31 105 PHE A N 1
ATOM 829 C CA . PHE A 1 105 ? -26.999 -19.747 27.642 1.00 89.31 105 PHE A CA 1
ATOM 830 C C . PHE A 1 105 ? -27.794 -19.187 28.824 1.00 89.31 105 PHE A C 1
ATOM 832 O O . PHE A 1 105 ? -28.321 -18.092 28.683 1.00 89.31 105 PHE A O 1
ATOM 839 N N . ALA A 1 106 ? -27.810 -19.850 29.984 1.00 87.06 106 ALA A N 1
ATOM 840 C CA . ALA A 1 106 ? -28.415 -19.299 31.198 1.00 87.06 106 ALA A CA 1
ATOM 841 C C . ALA A 1 106 ? -27.710 -18.009 31.651 1.00 87.06 106 ALA A C 1
ATOM 843 O O . ALA A 1 106 ? -28.379 -17.014 31.918 1.00 87.06 106 ALA A O 1
ATOM 844 N N . ILE A 1 107 ? -26.372 -17.989 31.632 1.00 86.88 107 ILE A N 1
ATOM 845 C CA . ILE A 1 107 ? -25.577 -16.786 31.939 1.00 86.88 107 ILE A CA 1
ATOM 846 C C . ILE A 1 107 ? -25.850 -15.678 30.911 1.00 86.88 107 ILE A C 1
ATOM 848 O O . ILE A 1 107 ? -26.019 -14.512 31.263 1.00 86.88 107 ILE A O 1
ATOM 852 N N . ILE A 1 108 ? -25.920 -16.025 29.619 1.00 86.62 108 ILE A N 1
ATOM 853 C CA . ILE A 1 108 ? -26.261 -15.057 28.565 1.00 86.62 108 ILE A CA 1
ATOM 854 C C . ILE A 1 108 ? -27.666 -14.488 28.789 1.00 86.62 108 ILE A C 1
ATOM 856 O O . ILE A 1 108 ? -27.851 -13.281 28.650 1.00 86.62 108 ILE A O 1
ATOM 860 N N . ASP A 1 109 ? -28.644 -15.332 29.111 1.00 87.69 109 ASP A N 1
ATOM 861 C CA . ASP A 1 109 ? -30.035 -14.932 29.309 1.00 87.69 109 ASP A CA 1
ATOM 862 C C . ASP A 1 109 ? -30.190 -14.054 30.570 1.00 87.69 109 ASP A C 1
ATOM 864 O O . ASP A 1 109 ? -30.924 -13.066 30.524 1.00 87.69 109 ASP A O 1
ATOM 868 N N . GLU A 1 110 ? -29.441 -14.329 31.645 1.00 88.00 110 GLU A N 1
ATOM 869 C CA . GLU A 1 110 ? -29.360 -13.481 32.846 1.00 88.00 110 GLU A CA 1
ATOM 870 C C . GLU A 1 110 ? -28.825 -12.084 32.510 1.00 88.00 110 GLU A C 1
ATOM 872 O O . GLU A 1 110 ? -29.482 -11.079 32.792 1.00 88.00 110 GLU A O 1
ATOM 877 N N . ILE A 1 111 ? -27.691 -12.014 31.803 1.00 85.50 111 ILE A N 1
ATOM 878 C CA . ILE A 1 111 ? -27.117 -10.740 31.356 1.00 85.50 111 ILE A CA 1
ATOM 879 C C . ILE A 1 111 ? -28.125 -10.009 30.463 1.00 85.50 111 ILE A C 1
ATOM 881 O O . ILE A 1 111 ? -28.402 -8.831 30.663 1.00 85.50 111 ILE A O 1
ATOM 885 N N . VAL A 1 112 ? -28.723 -10.693 29.484 1.00 87.00 112 VAL A N 1
ATOM 886 C CA . VAL A 1 112 ? -29.715 -10.108 28.568 1.00 87.00 112 VAL A CA 1
ATOM 887 C C . VAL A 1 112 ? -30.916 -9.529 29.323 1.00 87.00 112 VAL A C 1
ATOM 889 O O . VAL A 1 112 ? -31.395 -8.453 28.943 1.00 87.00 112 VAL A O 1
ATOM 892 N N . ALA A 1 113 ? -31.377 -10.201 30.380 1.00 85.88 113 ALA A N 1
ATOM 893 C CA . ALA A 1 113 ? -32.453 -9.725 31.243 1.00 85.88 113 ALA A CA 1
ATOM 894 C C . ALA A 1 113 ? -32.046 -8.472 32.036 1.00 85.88 113 ALA A C 1
ATOM 896 O O . ALA A 1 113 ? -32.834 -7.526 32.125 1.00 85.88 113 ALA A O 1
ATOM 897 N N . GLU A 1 114 ? -30.811 -8.426 32.540 1.00 85.06 114 GLU A N 1
ATOM 898 C CA . GLU A 1 114 ? -30.270 -7.295 33.299 1.00 85.06 114 GLU A CA 1
ATOM 899 C C . GLU A 1 114 ? -30.091 -6.042 32.424 1.00 85.06 114 GLU A C 1
ATOM 901 O O . GLU A 1 114 ? -30.589 -4.963 32.755 1.00 85.06 114 GLU A O 1
ATOM 906 N N . ILE A 1 115 ? -29.452 -6.180 31.256 1.00 84.44 115 ILE A N 1
ATOM 907 C CA . ILE A 1 115 ? -29.174 -5.052 30.347 1.00 84.44 115 ILE A CA 1
ATOM 908 C C . ILE A 1 115 ? -30.311 -4.755 29.352 1.00 84.44 115 ILE A C 1
ATOM 910 O O . ILE A 1 115 ? -30.192 -3.833 28.542 1.00 84.44 115 ILE A O 1
ATOM 914 N N . LYS A 1 116 ? -31.423 -5.506 29.403 1.00 81.75 116 LYS A N 1
ATOM 915 C CA . LYS A 1 116 ? -32.634 -5.341 28.568 1.00 81.75 116 LYS A CA 1
ATOM 916 C C . LYS A 1 116 ? -32.345 -5.221 27.065 1.00 81.75 116 LYS A C 1
ATOM 918 O O . LYS A 1 116 ? -32.917 -4.381 26.365 1.00 81.75 116 LYS A O 1
ATOM 923 N N . VAL A 1 117 ? -31.453 -6.063 26.546 1.00 79.19 117 VAL A N 1
ATOM 924 C CA . VAL A 1 117 ? -31.121 -6.111 25.109 1.00 79.19 117 VAL A CA 1
ATOM 925 C C . VAL A 1 117 ? -31.824 -7.273 24.406 1.00 79.19 117 VAL A C 1
ATOM 927 O O . VAL A 1 117 ? -32.393 -8.153 25.036 1.00 79.19 117 VAL A O 1
ATOM 930 N N . LYS A 1 118 ? -31.801 -7.307 23.068 1.00 78.94 118 LYS A N 1
ATOM 931 C CA . LYS A 1 118 ? -32.258 -8.494 22.326 1.00 78.94 118 LYS A CA 1
ATOM 932 C C . LYS A 1 118 ? -31.257 -9.639 22.491 1.00 78.94 118 LYS A C 1
ATOM 934 O O . LYS A 1 118 ? -30.052 -9.419 22.334 1.00 78.94 118 LYS A O 1
ATOM 939 N N . ALA A 1 119 ? -31.771 -10.845 22.729 1.00 80.75 119 ALA A N 1
ATOM 940 C CA . ALA A 1 119 ? -30.973 -12.065 22.789 1.00 80.75 119 ALA A CA 1
ATOM 941 C C . ALA A 1 119 ? -30.200 -12.305 21.471 1.00 80.75 119 ALA A C 1
ATOM 943 O O . ALA A 1 119 ? -30.697 -11.963 20.387 1.00 80.75 119 ALA A O 1
ATOM 944 N N . PRO A 1 120 ? -28.984 -12.878 21.534 1.00 79.75 120 PRO A N 1
ATOM 945 C CA . PRO A 1 120 ? -28.211 -13.208 20.343 1.00 79.75 120 PRO A CA 1
ATOM 946 C C . PRO A 1 120 ? -28.911 -14.299 19.519 1.00 79.75 120 PRO A C 1
ATOM 948 O O . PRO A 1 120 ? -29.427 -15.271 20.061 1.00 79.75 120 PRO A O 1
ATOM 951 N N . GLN A 1 121 ? -28.910 -14.150 18.190 1.00 77.62 121 GLN A N 1
ATOM 952 C CA . GLN A 1 121 ? -29.498 -15.149 17.283 1.00 77.62 121 GLN A CA 1
ATOM 953 C C . GLN A 1 121 ? -28.630 -16.404 17.142 1.00 77.62 121 GLN A C 1
ATOM 955 O O . GLN A 1 121 ? -29.158 -17.498 16.973 1.00 77.62 121 GLN A O 1
ATOM 960 N N . LYS A 1 122 ? -27.304 -16.235 17.170 1.00 79.31 122 LYS A N 1
ATOM 961 C CA . LYS A 1 122 ? -26.310 -17.305 17.050 1.00 79.31 122 LYS A CA 1
ATOM 962 C C . LYS A 1 122 ? -25.145 -17.007 17.982 1.00 79.31 122 LYS A C 1
ATOM 964 O O . LYS A 1 122 ? -24.728 -15.851 18.080 1.00 79.31 122 LYS A O 1
ATOM 969 N N . VAL A 1 123 ? -24.634 -18.042 18.636 1.00 80.44 123 VAL A N 1
ATOM 970 C CA . VAL A 1 123 ? -23.475 -17.968 19.528 1.00 80.44 123 VAL A CA 1
ATOM 971 C C . VAL A 1 123 ? -22.380 -18.848 18.943 1.00 80.44 123 VAL A C 1
ATOM 973 O O . VAL A 1 123 ? -22.625 -19.991 18.560 1.00 80.44 123 VAL A O 1
ATOM 976 N N . PHE A 1 124 ? -21.180 -18.289 18.847 1.00 81.81 124 PHE A N 1
ATOM 977 C CA . PHE A 1 124 ? -20.010 -18.973 18.319 1.00 81.81 124 PHE A CA 1
ATOM 978 C C . PHE A 1 124 ? -18.888 -18.911 19.348 1.00 81.81 124 PHE A C 1
ATOM 980 O O . PHE A 1 124 ? -18.622 -17.839 19.895 1.00 81.81 124 PHE A O 1
ATOM 987 N N . LEU A 1 125 ? -18.217 -20.035 19.579 1.00 76.06 125 LEU A N 1
ATOM 988 C CA . LEU A 1 125 ? -16.989 -20.090 20.361 1.00 76.06 125 LEU A CA 1
ATOM 989 C C . LEU A 1 125 ? -15.793 -19.988 19.419 1.00 76.06 125 LEU A C 1
ATOM 991 O O . LEU A 1 125 ? -15.715 -20.703 18.419 1.00 76.06 125 LEU A O 1
ATOM 995 N N . SER A 1 126 ? -14.870 -19.091 19.750 1.00 70.38 126 SER A N 1
ATOM 996 C CA . SER A 1 126 ? -13.561 -19.020 19.114 1.00 70.38 126 SER A CA 1
ATOM 997 C C . SER A 1 126 ? -12.506 -19.443 20.132 1.00 70.38 126 SER A C 1
ATOM 999 O O . SER A 1 126 ? -12.520 -18.898 21.236 1.00 70.38 126 SER A O 1
ATOM 1001 N N . PRO A 1 127 ? -11.581 -20.353 19.791 1.00 66.94 127 PRO A N 1
ATOM 1002 C CA . PRO A 1 127 ? -10.456 -20.691 20.663 1.00 66.94 127 PRO A CA 1
ATOM 1003 C C . PRO A 1 127 ? -9.505 -19.505 20.897 1.00 66.94 127 PRO A C 1
ATOM 1005 O O . PRO A 1 127 ? -8.808 -19.468 21.906 1.00 66.94 127 PRO A O 1
ATOM 1008 N N . ASP A 1 128 ? -9.497 -18.535 19.972 1.00 61.81 128 ASP A N 1
ATOM 1009 C CA . ASP A 1 128 ? -8.425 -17.541 19.846 1.00 61.81 128 ASP A CA 1
ATOM 1010 C C . ASP A 1 128 ? -8.807 -16.116 20.314 1.00 61.81 128 ASP A C 1
ATOM 1012 O O . ASP A 1 128 ? -7.963 -15.220 20.295 1.00 61.81 128 ASP A O 1
ATOM 1016 N N . VAL A 1 129 ? -10.062 -15.851 20.720 1.00 55.09 129 VAL A N 1
ATOM 1017 C CA . VAL A 1 129 ? -10.525 -14.499 21.128 1.00 55.09 129 VAL A CA 1
ATOM 1018 C C . VAL A 1 129 ? -11.574 -14.515 22.247 1.00 55.09 129 VAL A C 1
ATOM 1020 O O . VAL A 1 129 ? -12.427 -15.391 22.301 1.00 55.09 129 VAL A O 1
ATOM 1023 N N . ASN A 1 130 ? -11.549 -13.478 23.098 1.00 59.91 130 ASN A N 1
ATOM 1024 C CA . ASN A 1 130 ? -12.311 -13.405 24.354 1.00 59.91 130 ASN A CA 1
ATOM 1025 C C . ASN A 1 130 ? -13.831 -13.146 24.189 1.00 59.91 130 ASN A C 1
ATOM 1027 O O . ASN A 1 130 ? -14.616 -13.661 24.973 1.00 59.91 130 ASN A O 1
ATOM 1031 N N . ALA A 1 131 ? -14.272 -12.363 23.191 1.00 59.72 131 ALA A N 1
ATOM 1032 C CA . ALA A 1 131 ? -15.687 -12.225 22.791 1.00 59.72 131 ALA A CA 1
ATOM 1033 C C . ALA A 1 131 ? -15.826 -11.355 21.525 1.00 59.72 131 ALA A C 1
ATOM 1035 O O . ALA A 1 131 ? -15.173 -10.318 21.414 1.00 59.72 131 ALA A O 1
ATOM 1036 N N . ILE A 1 132 ? -16.717 -11.720 20.592 1.00 56.12 132 ILE A N 1
ATOM 1037 C CA . ILE A 1 132 ? -17.059 -10.901 19.412 1.00 56.12 132 ILE A CA 1
ATOM 1038 C C . ILE A 1 132 ? -18.580 -10.872 19.226 1.00 56.12 132 ILE A C 1
ATOM 1040 O O . ILE A 1 132 ? -19.228 -11.914 19.159 1.00 56.12 132 ILE A O 1
ATOM 1044 N N . LYS A 1 133 ? -19.156 -9.672 19.074 1.00 58.16 133 LYS A N 1
ATOM 1045 C CA . LYS A 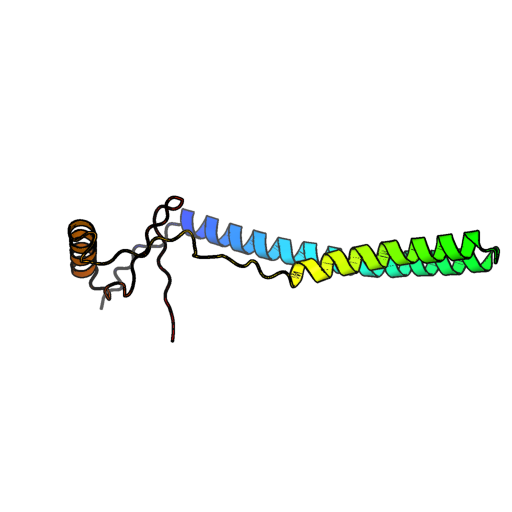1 133 ? -20.575 -9.472 18.740 1.00 58.16 133 LYS A CA 1
ATOM 1046 C C . LYS A 1 133 ? -20.696 -8.910 17.322 1.00 58.16 133 LYS A C 1
ATOM 1048 O O . LYS A 1 133 ? -20.346 -7.759 17.087 1.00 58.16 133 LYS A O 1
ATOM 1053 N N . SER A 1 134 ? -21.220 -9.704 16.388 1.00 54.09 134 SER A N 1
ATOM 1054 C CA . SER A 1 134 ? -21.503 -9.268 15.011 1.00 54.09 134 SER A CA 1
ATOM 1055 C C . SER A 1 134 ? -23.006 -9.061 14.813 1.00 54.09 134 SER A C 1
ATOM 1057 O O . SER A 1 134 ? -23.809 -9.928 15.161 1.00 54.09 134 SER A O 1
ATOM 1059 N N . ARG A 1 135 ? -23.407 -7.901 14.276 1.00 51.81 135 ARG A N 1
ATOM 1060 C CA . ARG A 1 135 ? -24.803 -7.609 13.922 1.00 51.81 135 ARG A CA 1
ATOM 1061 C C . ARG A 1 135 ? -24.989 -7.898 12.436 1.00 51.81 135 ARG A C 1
ATOM 1063 O O . ARG A 1 135 ? -24.427 -7.198 11.602 1.00 51.81 135 ARG A O 1
ATOM 1070 N N . ARG A 1 136 ? -25.808 -8.895 12.103 1.00 44.59 136 ARG A N 1
ATOM 1071 C CA . ARG A 1 136 ? -26.253 -9.121 10.726 1.00 44.59 136 ARG A CA 1
ATOM 1072 C C . ARG A 1 136 ? -27.439 -8.190 10.461 1.00 44.59 136 ARG A C 1
ATOM 1074 O O . ARG A 1 136 ? -28.539 -8.454 10.935 1.00 44.59 136 ARG A O 1
ATOM 1081 N N . THR A 1 137 ? -27.204 -7.057 9.808 1.00 41.03 137 THR A N 1
ATOM 1082 C CA . THR A 1 137 ? -28.285 -6.263 9.206 1.00 41.03 137 THR A CA 1
ATOM 1083 C C . THR A 1 137 ? -28.728 -6.991 7.942 1.00 41.03 137 THR A C 1
ATOM 1085 O O . THR A 1 137 ? -27.900 -7.212 7.057 1.00 41.03 137 THR A O 1
ATOM 1088 N N . LEU A 1 138 ? -29.982 -7.452 7.933 1.00 39.34 138 LEU A N 1
ATOM 1089 C CA . LEU A 1 138 ? -30.673 -7.899 6.723 1.00 39.34 138 LEU A CA 1
ATOM 1090 C C . LEU A 1 138 ? -30.987 -6.690 5.841 1.00 39.34 138 LEU A C 1
ATOM 1092 O O . LEU A 1 138 ? -31.293 -5.628 6.432 1.00 39.34 138 LEU A O 1
#